Protein AF-A0A7S1G4N4-F1 (afdb_monomer)

Solvent-accessible surface area (backbone atoms only — not comparable to full-atom values): 9920 Å² total; per-residue (Å²): 139,88,83,89,83,82,62,89,82,65,79,77,78,79,82,78,77,82,77,85,80,86,69,98,63,81,67,36,46,36,71,76,68,79,38,73,68,66,35,67,72,44,98,60,66,52,41,52,64,62,42,41,72,44,36,56,54,31,53,72,43,90,61,94,78,88,87,90,70,66,90,90,60,51,64,66,58,47,55,46,38,37,51,52,37,48,41,70,78,36,73,85,49,75,46,82,46,76,25,95,41,70,69,57,27,51,53,48,47,57,53,43,35,69,49,35,10,58,67,93,62,102,68,78,86,74,39,72,57,37,44,58,38,68,61,82,68,47,67,77,60,34,54,56,44,57,73,68,27,30,35,37,31,26,33,80,88,58,108

Organism: NCBI:txid1486930

Nearest PDB structures (foldseek):
  8alz-assembly1_B  TM=9.545E-01  e=1.420E-12  Homo sapiens
  7b9v-assembly1_B  TM=9.273E-01  e=3.398E-10  Saccharomyces cerevisiae
  3jcm-assembly1_N  TM=9.482E-01  e=8.376E-10  Saccharomyces cerevisiae S288C
  5m52-assembly1_A  TM=9.077E-01  e=7.853E-10  Saccharomyces cerevisiae
  5m52-assembly2_B  TM=9.131E-01  e=5.790E-09  Saccharomyces cerevisiae

Foldseek 3Di:
DDDDDDCPPPDDDDDDDDDDDQDPDDFAFLCVLVDPLSSVLDPDGTQDSLCVVLLCVQQVDPDDDDRDDDPPNPVVVSVVSNVSNCCVVPVQAAAEAADADVVVLVVCQVSCCVRADQDPDDDDGRHVNFAEEEADLDVVVNVVSRVRGRYYGYYPNSD

Secondary structure (DSSP, 8-state):
-------TT-PPPPPPPPPPP---PPPPBGGGGS-HHHHTT-SSSB--HHHHHHHHHHHS----------TTS-HHHHHHHHHHHHHHH-TT--EEEE-SSHHHHHHHHHHHHHHHS---SSS-S-S----EEE--S-HHHHHHHHHH-SEEEE-TTT-

Mean predicted aligned error: 5.2 Å

Structure (mmCIF, N/CA/C/O backbone):
data_AF-A0A7S1G4N4-F1
#
_entry.id   AF-A0A7S1G4N4-F1
#
loop_
_atom_site.group_PDB
_atom_site.id
_atom_site.type_symbol
_atom_site.label_atom_id
_atom_site.label_alt_id
_atom_site.label_comp_id
_atom_site.label_asym_id
_atom_site.label_entity_id
_atom_site.label_seq_id
_atom_site.pdbx_PDB_ins_code
_atom_site.Cartn_x
_atom_site.Cartn_y
_atom_site.Cartn_z
_atom_site.occupancy
_atom_site.B_iso_or_equiv
_atom_site.auth_seq_id
_atom_site.auth_comp_id
_atom_site.auth_asym_id
_atom_site.auth_atom_id
_atom_site.pdbx_PDB_model_num
ATOM 1 N N . THR A 1 1 ? 49.969 10.175 -11.238 1.00 75.06 1 THR A N 1
ATOM 2 C CA . THR A 1 1 ? 50.192 8.818 -10.692 1.00 75.06 1 THR A CA 1
ATOM 3 C C . THR A 1 1 ? 49.084 7.916 -11.199 1.00 75.06 1 THR A C 1
ATOM 5 O O . THR A 1 1 ? 47.949 8.366 -11.260 1.00 75.06 1 THR A O 1
ATOM 8 N N . VAL A 1 2 ? 49.400 6.695 -11.638 1.00 87.75 2 VAL A N 1
ATOM 9 C CA . VAL A 1 2 ? 48.411 5.731 -12.159 1.00 87.75 2 VAL A CA 1
ATOM 10 C C . VAL A 1 2 ? 48.277 4.597 -11.147 1.00 87.75 2 VAL A C 1
ATOM 12 O O . VAL A 1 2 ? 49.290 4.020 -10.758 1.00 87.75 2 VAL A O 1
ATOM 15 N N . LEU A 1 3 ? 47.050 4.300 -10.707 1.00 91.38 3 LEU A N 1
ATOM 16 C CA . LEU A 1 3 ? 46.747 3.206 -9.781 1.00 91.38 3 LEU A CA 1
ATOM 17 C C . LEU A 1 3 ? 45.994 2.096 -10.535 1.00 91.38 3 LEU A C 1
ATOM 19 O O . LEU A 1 3 ? 44.878 2.344 -10.995 1.00 91.38 3 LEU A O 1
ATOM 23 N N . PRO A 1 4 ? 46.559 0.885 -10.676 1.00 91.00 4 PRO A N 1
ATOM 24 C CA . PRO A 1 4 ? 45.848 -0.224 -11.300 1.00 91.00 4 PRO A CA 1
ATOM 25 C C . PRO A 1 4 ? 44.750 -0.764 -10.371 1.00 91.00 4 PRO A C 1
ATOM 27 O O . PRO A 1 4 ? 45.014 -1.106 -9.218 1.00 91.00 4 PRO A O 1
ATOM 30 N N . VAL A 1 5 ? 43.525 -0.892 -10.889 1.00 93.69 5 VAL A N 1
ATOM 31 C CA . VAL A 1 5 ? 42.399 -1.539 -10.195 1.00 93.69 5 VAL A CA 1
ATOM 32 C C . VAL A 1 5 ? 42.245 -2.961 -10.737 1.00 93.69 5 VAL A C 1
ATOM 34 O O . VAL A 1 5 ? 41.887 -3.158 -11.895 1.00 93.69 5 VAL A O 1
ATOM 37 N N . SER A 1 6 ? 42.556 -3.962 -9.910 1.00 94.19 6 SER A N 1
ATOM 38 C CA . SER A 1 6 ? 42.468 -5.379 -10.285 1.00 94.19 6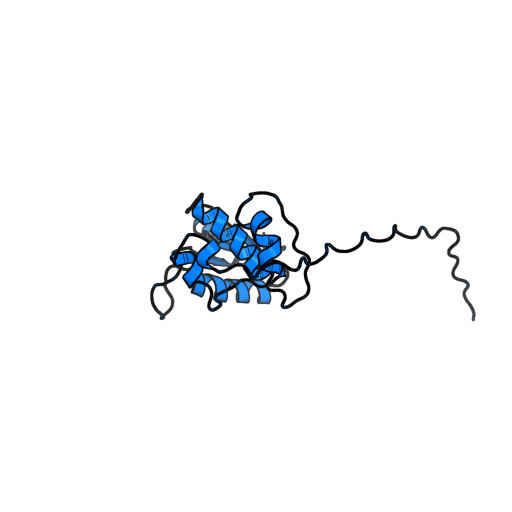 SER A CA 1
ATOM 39 C C . SER A 1 6 ? 41.065 -5.933 -10.048 1.00 94.19 6 SER A C 1
ATOM 41 O O . SER A 1 6 ? 40.537 -5.847 -8.943 1.00 94.19 6 SER A O 1
ATOM 43 N N . PHE A 1 7 ? 40.497 -6.587 -11.061 1.00 95.44 7 PHE A N 1
ATOM 44 C CA . PHE A 1 7 ? 39.234 -7.329 -10.960 1.00 95.44 7 PHE A CA 1
ATOM 45 C C . PHE A 1 7 ? 39.429 -8.845 -10.841 1.00 95.44 7 PHE A C 1
ATOM 47 O O . PHE A 1 7 ? 38.476 -9.602 -10.984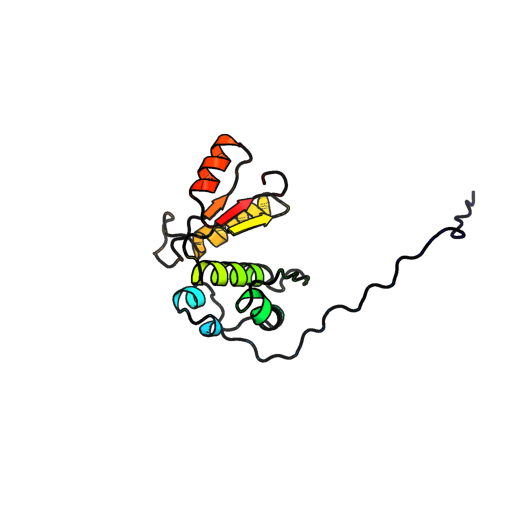 1.00 95.44 7 PHE A O 1
ATOM 54 N N . ARG A 1 8 ? 40.649 -9.318 -10.544 1.00 94.81 8 ARG A N 1
ATOM 55 C CA . ARG A 1 8 ? 40.976 -10.757 -10.495 1.00 94.81 8 ARG A CA 1
ATOM 56 C C . ARG A 1 8 ? 40.093 -11.566 -9.535 1.00 94.81 8 ARG A C 1
ATOM 58 O O . ARG A 1 8 ? 39.867 -12.747 -9.774 1.00 94.81 8 ARG A O 1
ATOM 65 N N . HIS A 1 9 ? 39.609 -10.933 -8.468 1.00 95.06 9 HIS A N 1
ATOM 66 C CA . HIS A 1 9 ? 38.732 -11.544 -7.463 1.00 95.06 9 HIS A CA 1
ATOM 67 C C . HIS A 1 9 ? 37.320 -10.939 -7.460 1.00 95.06 9 HIS A C 1
ATOM 69 O O . HIS A 1 9 ? 36.546 -11.196 -6.541 1.00 95.06 9 HIS A O 1
ATOM 75 N N . LEU A 1 10 ? 36.980 -10.124 -8.467 1.00 96.12 10 LEU A N 1
ATOM 76 C CA . LEU A 1 10 ? 35.648 -9.549 -8.588 1.00 96.12 10 LEU A CA 1
ATOM 77 C C . LEU A 1 10 ? 34.690 -10.617 -9.116 1.00 96.12 10 LEU A C 1
ATOM 79 O O . LEU A 1 10 ? 34.760 -11.015 -10.279 1.00 96.12 10 LEU A O 1
ATOM 83 N N . LEU A 1 11 ? 33.774 -11.054 -8.260 1.00 95.25 11 LEU A N 1
ATOM 84 C CA . LEU A 1 11 ? 32.644 -11.872 -8.674 1.00 95.25 11 LEU A CA 1
ATOM 85 C C . LEU A 1 11 ? 31.533 -10.944 -9.158 1.00 95.25 11 LEU A C 1
ATOM 87 O O . LEU A 1 11 ? 31.019 -10.125 -8.395 1.00 95.25 11 LEU A O 1
ATOM 91 N N . LEU A 1 12 ? 31.176 -11.060 -10.435 1.00 95.56 12 LEU A N 1
ATOM 92 C CA . LEU A 1 12 ? 30.026 -10.344 -10.969 1.00 95.56 12 LEU A CA 1
ATOM 93 C C . LEU A 1 12 ? 28.738 -10.960 -10.408 1.00 95.56 12 LEU A C 1
ATOM 95 O O . LEU A 1 12 ? 28.638 -12.188 -10.333 1.00 95.56 12 LEU A O 1
ATOM 99 N N . PRO A 1 13 ? 27.741 -10.138 -10.042 1.00 96.44 13 PRO A N 1
ATOM 100 C CA . PRO A 1 13 ? 26.430 -10.658 -9.698 1.00 96.44 13 PRO A CA 1
ATOM 101 C C . PRO A 1 13 ? 25.823 -11.386 -10.902 1.00 96.44 13 PRO A C 1
ATOM 103 O O . PRO A 1 13 ? 26.143 -11.101 -12.062 1.00 96.44 13 PRO A O 1
ATOM 106 N N . ALA A 1 14 ? 24.910 -12.316 -10.624 1.00 94.75 14 ALA A N 1
ATOM 107 C CA . ALA A 1 14 ? 24.094 -12.910 -11.670 1.00 94.75 14 ALA A CA 1
ATOM 108 C C . ALA A 1 14 ? 23.314 -11.815 -12.416 1.00 94.75 14 ALA A C 1
ATOM 110 O O . ALA A 1 14 ? 22.951 -10.784 -11.844 1.00 94.75 14 ALA A O 1
ATOM 111 N N . LYS A 1 15 ? 23.040 -12.042 -13.704 1.00 94.62 15 LYS A N 1
ATOM 112 C CA . LYS A 1 15 ? 22.151 -11.154 -14.456 1.00 94.62 15 LYS A CA 1
ATOM 113 C C . LYS A 1 15 ? 20.764 -11.190 -13.818 1.00 94.62 15 LYS A C 1
ATOM 115 O O . LYS A 1 15 ? 20.247 -12.270 -13.535 1.00 94.62 15 LYS A O 1
ATOM 120 N N . ASN A 1 16 ? 20.169 -10.016 -13.628 1.00 93.44 16 ASN A N 1
ATOM 121 C CA . ASN A 1 16 ? 18.796 -9.926 -13.150 1.00 93.44 16 ASN A CA 1
ATOM 122 C C . ASN A 1 16 ? 17.854 -10.628 -14.142 1.00 93.44 16 ASN A C 1
ATOM 124 O O . ASN A 1 16 ? 18.060 -10.499 -15.356 1.00 93.44 16 ASN A O 1
ATOM 128 N N . PRO A 1 17 ? 16.831 -11.351 -13.655 1.00 94.81 17 PRO A N 1
ATOM 129 C CA . PRO A 1 17 ? 15.797 -11.883 -14.527 1.00 94.81 17 PRO A CA 1
ATOM 130 C C . PRO A 1 17 ? 15.065 -10.733 -15.240 1.00 94.81 17 PRO A C 1
ATOM 132 O O . PRO A 1 17 ? 15.024 -9.612 -14.716 1.00 94.81 17 PRO A O 1
ATOM 135 N N . PRO A 1 18 ? 14.491 -10.982 -16.430 1.00 95.12 18 PRO A N 1
ATOM 136 C CA . PRO A 1 18 ? 13.668 -9.985 -17.096 1.00 95.12 18 PRO A CA 1
ATOM 137 C C . PRO A 1 18 ? 12.460 -9.612 -16.216 1.00 95.12 18 PRO A C 1
ATOM 139 O O . PRO A 1 18 ? 11.959 -10.460 -15.471 1.00 95.12 18 PRO A O 1
ATOM 142 N N . PRO A 1 19 ? 11.988 -8.354 -16.275 1.00 95.12 19 PRO A N 1
ATOM 143 C CA . PRO A 1 19 ? 10.786 -7.947 -15.558 1.00 95.12 19 PRO A CA 1
ATOM 144 C C . PRO A 1 19 ? 9.553 -8.672 -16.108 1.00 95.12 19 PRO A C 1
ATOM 146 O O . PRO A 1 19 ? 9.513 -9.045 -17.280 1.00 95.12 19 PRO A O 1
ATOM 149 N N . THR A 1 20 ? 8.527 -8.828 -15.271 1.00 96.31 20 THR A N 1
ATOM 150 C CA . THR A 1 20 ? 7.232 -9.370 -15.696 1.00 96.31 20 THR A CA 1
ATOM 151 C C . THR A 1 20 ? 6.625 -8.496 -16.790 1.00 96.31 20 THR A C 1
ATOM 153 O O . THR A 1 20 ? 6.479 -7.285 -16.608 1.00 96.31 20 THR A O 1
ATOM 156 N N . GLU A 1 21 ? 6.256 -9.109 -17.912 1.00 96.56 21 GLU A N 1
ATOM 157 C CA . GLU A 1 21 ? 5.623 -8.403 -19.024 1.00 96.56 21 GLU A CA 1
ATOM 158 C C . GLU A 1 21 ? 4.237 -7.881 -18.635 1.00 96.56 21 GLU A C 1
ATOM 160 O O . GLU A 1 21 ? 3.463 -8.544 -17.933 1.00 96.56 21 GLU A O 1
ATOM 165 N N . LEU A 1 22 ? 3.929 -6.671 -19.103 1.00 96.19 22 LEU A N 1
ATOM 166 C CA . LEU A 1 22 ? 2.600 -6.092 -18.987 1.00 96.19 22 LEU A CA 1
ATOM 167 C C . LEU A 1 22 ? 1.743 -6.635 -20.132 1.00 96.19 22 LEU A C 1
ATOM 169 O O . LEU A 1 22 ? 1.997 -6.337 -21.297 1.00 96.19 22 LEU A O 1
ATOM 173 N N . LEU A 1 23 ? 0.752 -7.448 -19.790 1.00 96.12 23 LEU A N 1
ATOM 174 C CA . LEU A 1 23 ? -0.133 -8.091 -20.750 1.00 96.12 23 LEU A CA 1
ATOM 175 C C . LEU A 1 23 ? -1.134 -7.074 -21.312 1.00 96.12 23 LEU A C 1
ATOM 177 O O . LEU A 1 23 ? -1.662 -6.238 -20.573 1.00 96.12 23 LEU A O 1
ATOM 181 N N . ASP A 1 24 ? -1.443 -7.178 -22.606 1.00 95.25 24 ASP A N 1
ATOM 182 C CA . ASP A 1 24 ? -2.495 -6.379 -23.246 1.00 95.25 24 ASP A CA 1
ATOM 183 C C . ASP A 1 24 ? -3.882 -6.913 -22.854 1.00 95.25 24 ASP A C 1
ATOM 185 O O . ASP A 1 24 ? -4.534 -7.683 -23.563 1.00 95.25 24 ASP A O 1
ATOM 189 N N . MET A 1 25 ? -4.287 -6.579 -21.631 1.00 95.75 25 MET A N 1
ATOM 190 C CA . MET A 1 25 ? -5.554 -6.991 -21.044 1.00 95.75 25 MET A CA 1
ATOM 191 C C . MET A 1 25 ? -6.622 -5.929 -21.273 1.00 95.75 25 MET A C 1
ATOM 193 O O . MET A 1 25 ? -6.378 -4.723 -21.202 1.00 95.75 25 MET A O 1
ATOM 197 N N . ARG A 1 26 ? -7.869 -6.377 -21.426 1.00 96.06 26 ARG A N 1
ATOM 198 C CA . ARG A 1 26 ? -9.013 -5.468 -21.393 1.00 96.06 26 ARG A CA 1
ATOM 199 C C . ARG A 1 26 ? -9.076 -4.776 -20.029 1.00 96.06 26 ARG A C 1
ATOM 201 O O . ARG A 1 26 ? -9.149 -5.452 -19.006 1.00 96.06 26 ARG A O 1
ATOM 208 N N . ALA A 1 27 ? -9.114 -3.444 -20.035 1.00 96.06 27 ALA A N 1
ATOM 209 C CA . ALA A 1 27 ? -9.204 -2.646 -18.816 1.00 96.06 27 ALA A CA 1
ATOM 210 C C . ALA A 1 27 ? -10.377 -3.101 -17.931 1.00 96.06 27 ALA A C 1
ATOM 212 O O . ALA A 1 27 ? -11.525 -3.189 -18.385 1.00 96.06 27 ALA A O 1
ATOM 213 N N . LEU A 1 28 ? -10.078 -3.387 -16.664 1.00 97.50 28 LEU A N 1
ATOM 214 C CA . LEU A 1 28 ? -11.052 -3.920 -15.722 1.00 97.50 28 LEU A CA 1
ATOM 215 C C . LEU A 1 28 ? -11.944 -2.790 -15.178 1.00 97.50 28 LEU A C 1
ATOM 217 O O . LEU A 1 28 ? -11.417 -1.794 -14.679 1.00 97.50 28 LEU A O 1
ATOM 221 N N . PRO A 1 29 ? -13.283 -2.891 -15.244 1.00 97.69 29 PRO A N 1
ATOM 222 C CA . PRO A 1 29 ? -14.162 -1.866 -14.690 1.00 97.69 29 PRO A CA 1
ATOM 223 C C . PRO A 1 29 ? -14.175 -1.905 -13.157 1.00 97.69 29 PRO A C 1
ATOM 225 O O . PRO A 1 29 ? -14.049 -2.968 -12.555 1.00 97.69 29 PRO A O 1
ATOM 228 N N . THR A 1 30 ? -14.431 -0.769 -12.504 1.00 96.88 30 THR A N 1
ATOM 229 C CA . THR A 1 30 ? -14.566 -0.712 -11.032 1.00 96.88 30 THR A CA 1
ATOM 230 C C . THR A 1 30 ? -15.740 -1.540 -10.505 1.00 96.88 30 THR A C 1
ATOM 232 O O . THR A 1 30 ? -15.749 -1.938 -9.343 1.00 96.88 30 THR A O 1
ATOM 235 N N . THR A 1 31 ? -16.704 -1.889 -11.362 1.00 96.06 31 THR A N 1
ATOM 236 C CA . THR A 1 31 ? -17.781 -2.837 -11.040 1.00 96.06 31 THR A CA 1
ATOM 237 C C . THR A 1 31 ? -17.276 -4.255 -10.757 1.00 96.06 31 THR A C 1
ATOM 239 O O . THR A 1 31 ? -17.994 -5.020 -10.114 1.00 96.06 31 THR A O 1
ATOM 242 N N . ALA A 1 32 ? -16.045 -4.599 -11.159 1.00 96.69 32 ALA A N 1
ATOM 243 C CA . ALA A 1 32 ? -15.400 -5.867 -10.818 1.00 96.69 32 ALA A CA 1
ATOM 244 C C . ALA A 1 32 ? -15.189 -6.050 -9.304 1.00 96.69 32 ALA A C 1
ATOM 246 O O . ALA A 1 32 ? -15.074 -7.181 -8.844 1.00 96.69 32 ALA A O 1
ATOM 247 N N . LEU A 1 33 ? -15.225 -4.963 -8.519 1.00 96.12 33 LEU A N 1
ATOM 248 C CA . LEU A 1 33 ? -15.188 -5.009 -7.053 1.00 96.12 33 LEU A CA 1
ATOM 249 C C . LEU A 1 33 ? -16.447 -5.638 -6.432 1.00 96.12 33 LEU A C 1
ATOM 251 O O . LEU A 1 33 ? -16.460 -5.905 -5.239 1.00 96.12 33 LEU A O 1
ATOM 255 N N . LYS A 1 34 ? -17.532 -5.834 -7.197 1.00 94.25 34 LYS A N 1
ATOM 256 C CA . LYS A 1 34 ? -18.806 -6.446 -6.753 1.00 94.25 34 LYS A CA 1
ATOM 257 C C . LYS A 1 34 ? -19.515 -5.752 -5.570 1.00 94.25 34 LYS A C 1
ATOM 259 O O . LYS A 1 34 ? -20.620 -6.151 -5.219 1.00 94.25 34 LYS A O 1
ATOM 264 N N . ASP A 1 35 ? -18.968 -4.660 -5.034 1.00 92.81 35 ASP A N 1
ATOM 265 C CA . ASP A 1 35 ? -19.595 -3.788 -4.037 1.00 92.81 35 ASP A CA 1
ATOM 266 C C . ASP A 1 35 ? -19.678 -2.344 -4.563 1.00 92.81 35 ASP A C 1
ATOM 268 O O . ASP A 1 35 ? -18.676 -1.700 -4.892 1.00 92.81 35 ASP A O 1
ATOM 272 N N . LYS A 1 36 ? -20.902 -1.803 -4.619 1.00 91.62 36 LYS A N 1
ATOM 273 C CA . LYS A 1 36 ? -21.160 -0.430 -5.083 1.00 91.62 36 LYS A CA 1
ATOM 274 C C . LYS A 1 36 ? -20.513 0.625 -4.184 1.00 91.62 36 LYS A C 1
ATOM 276 O O . LYS A 1 36 ? -20.195 1.703 -4.677 1.00 91.62 36 LYS A O 1
ATOM 281 N N . ARG A 1 37 ? -20.337 0.345 -2.890 1.00 91.25 37 ARG A N 1
ATOM 282 C CA . ARG A 1 37 ? -19.661 1.238 -1.940 1.00 91.25 37 ARG A CA 1
ATOM 283 C C . ARG A 1 37 ? -18.189 1.362 -2.301 1.00 91.25 37 ARG A C 1
ATOM 285 O O . ARG A 1 37 ? -17.695 2.475 -2.365 1.00 91.25 37 ARG A O 1
ATOM 292 N N . TYR A 1 38 ? -17.531 0.250 -2.633 1.00 94.19 38 TYR A N 1
ATOM 293 C CA . TYR A 1 38 ? -16.125 0.246 -3.044 1.00 94.19 38 TYR A CA 1
ATOM 294 C C . TYR A 1 38 ? -15.919 0.914 -4.399 1.00 94.19 38 TYR A C 1
ATOM 296 O O . TYR A 1 38 ? -15.034 1.751 -4.544 1.00 94.19 38 TYR A O 1
ATOM 304 N N . ALA A 1 39 ? -16.785 0.625 -5.373 1.00 93.06 39 ALA A N 1
ATOM 305 C CA . ALA A 1 39 ? -16.704 1.256 -6.688 1.00 93.06 39 ALA A CA 1
ATOM 306 C C . ALA A 1 39 ? -16.845 2.792 -6.628 1.00 93.06 39 ALA A C 1
ATOM 308 O O . ALA A 1 39 ? -16.237 3.488 -7.435 1.00 93.06 39 ALA A O 1
ATOM 309 N N . ARG A 1 40 ? -17.608 3.329 -5.662 1.00 91.88 40 ARG A N 1
ATOM 310 C CA . ARG A 1 40 ? -17.797 4.780 -5.459 1.00 91.88 40 ARG A CA 1
ATOM 311 C C . ARG A 1 40 ? -16.580 5.499 -4.868 1.00 91.88 40 ARG A C 1
ATOM 313 O O . ARG A 1 40 ? -16.534 6.721 -4.942 1.00 91.88 40 ARG A O 1
ATOM 320 N N . LEU A 1 41 ? -15.606 4.773 -4.315 1.00 91.25 41 LEU A N 1
ATOM 321 C CA . LEU A 1 41 ? -14.382 5.354 -3.736 1.00 91.25 41 LEU A CA 1
ATOM 322 C C . LEU A 1 41 ? -13.405 5.865 -4.798 1.00 91.25 41 LEU A C 1
ATOM 324 O O . LEU A 1 41 ? -12.423 6.531 -4.462 1.00 91.25 41 LEU A O 1
ATOM 328 N N . TYR A 1 42 ? -13.646 5.511 -6.061 1.00 92.12 42 TYR A N 1
ATOM 329 C CA . TYR A 1 42 ? -12.760 5.783 -7.177 1.00 92.12 42 TYR A CA 1
ATOM 330 C C . TYR A 1 42 ? -13.438 6.722 -8.182 1.00 92.12 42 TYR A C 1
ATOM 332 O O . TYR A 1 42 ? -14.537 6.422 -8.651 1.00 92.12 42 TYR A O 1
ATOM 340 N N . PRO A 1 43 ? -12.794 7.842 -8.563 1.00 91.50 43 PRO A N 1
ATOM 341 C CA . PRO A 1 43 ? -13.352 8.773 -9.546 1.00 91.50 43 PRO A CA 1
ATOM 342 C C . PRO A 1 43 ? -13.281 8.232 -10.985 1.00 91.50 43 PRO A C 1
ATOM 344 O O . PRO A 1 43 ? -13.925 8.761 -11.889 1.00 91.50 43 PRO A O 1
ATOM 347 N N . PHE A 1 44 ? -12.489 7.183 -11.215 1.00 94.69 44 PHE A N 1
ATOM 348 C CA . PHE A 1 44 ? -12.332 6.526 -12.507 1.00 94.69 44 PHE A CA 1
ATOM 349 C C . PHE A 1 44 ? -13.285 5.333 -12.660 1.00 94.69 44 PHE A C 1
ATOM 351 O O . PHE A 1 44 ? -13.731 4.728 -11.688 1.00 94.69 44 PHE A O 1
ATOM 358 N N . ARG A 1 45 ? -13.586 4.967 -13.911 1.00 95.56 45 ARG A N 1
ATOM 359 C CA . ARG A 1 45 ? -14.497 3.851 -14.240 1.00 95.56 45 ARG A CA 1
ATOM 360 C C . ARG A 1 45 ? -13.783 2.522 -14.467 1.00 95.56 45 ARG A C 1
ATOM 362 O O . ARG A 1 45 ? -14.412 1.474 -14.351 1.00 95.56 45 ARG A O 1
ATOM 369 N N . THR A 1 46 ? -12.498 2.565 -14.802 1.00 97.81 46 THR A N 1
ATOM 370 C CA . THR A 1 46 ? -11.678 1.395 -15.126 1.00 97.81 46 THR A CA 1
ATOM 371 C C . THR A 1 46 ? -10.306 1.512 -14.481 1.00 97.81 46 THR A C 1
ATOM 373 O O . THR A 1 46 ? -9.736 2.602 -14.435 1.00 97.81 46 THR A O 1
ATOM 376 N N . PHE A 1 47 ? -9.776 0.388 -14.020 1.00 97.88 47 PHE A N 1
ATOM 377 C CA . PHE A 1 47 ? -8.404 0.258 -13.551 1.00 97.88 47 PHE A CA 1
ATOM 378 C C . PHE A 1 47 ? -7.419 0.367 -14.721 1.00 97.88 47 PHE A C 1
ATOM 380 O O . PHE A 1 47 ? -7.743 0.024 -15.860 1.00 97.88 47 PHE A O 1
ATOM 387 N N . ASN A 1 48 ? -6.204 0.846 -14.446 1.00 97.19 48 ASN A N 1
ATOM 388 C CA . ASN A 1 48 ? -5.135 0.870 -15.445 1.00 97.19 48 ASN A CA 1
ATOM 389 C C . ASN A 1 48 ? -4.591 -0.551 -15.715 1.00 97.19 48 ASN A C 1
ATOM 391 O O . ASN A 1 48 ? -4.992 -1.513 -15.058 1.00 97.19 48 ASN A O 1
ATOM 395 N N . ALA A 1 49 ? -3.675 -0.694 -16.677 1.00 97.31 49 ALA A N 1
ATOM 396 C CA . ALA A 1 49 ? -3.137 -2.000 -17.069 1.00 97.31 49 ALA A CA 1
ATOM 397 C C . ALA A 1 49 ? -2.436 -2.741 -15.911 1.00 97.31 49 ALA A C 1
ATOM 399 O O . ALA A 1 49 ? -2.698 -3.921 -15.695 1.00 97.31 49 ALA A O 1
ATOM 400 N N . VAL A 1 50 ? -1.619 -2.044 -15.110 1.00 97.38 50 VAL A N 1
ATOM 401 C CA . VAL A 1 50 ? -0.914 -2.639 -13.957 1.00 97.38 50 VAL A CA 1
ATOM 402 C C . VAL A 1 50 ? -1.908 -3.124 -12.904 1.00 97.38 50 VAL A C 1
ATOM 404 O O . VAL A 1 50 ? -1.839 -4.260 -12.453 1.00 97.38 50 VAL A O 1
ATOM 407 N N . GLN A 1 51 ? -2.870 -2.281 -12.536 1.00 97.88 51 GLN A N 1
ATOM 408 C CA . GLN A 1 51 ? -3.919 -2.613 -11.572 1.00 97.88 51 GLN A CA 1
ATOM 409 C C . GLN A 1 51 ? -4.797 -3.766 -12.069 1.00 97.88 51 GLN A C 1
ATOM 411 O O . GLN A 1 51 ? -5.139 -4.642 -11.285 1.00 97.88 51 GLN A O 1
ATOM 416 N N . THR A 1 52 ? -5.125 -3.786 -13.365 1.00 98.00 52 THR A N 1
ATOM 417 C CA . THR A 1 52 ? -5.894 -4.862 -14.007 1.00 98.00 52 THR A CA 1
ATOM 418 C C . THR A 1 52 ? -5.146 -6.190 -13.924 1.00 98.00 52 THR A C 1
ATOM 420 O O . THR A 1 52 ? -5.718 -7.180 -13.476 1.00 98.00 52 THR A O 1
ATOM 423 N N . GLN A 1 53 ? -3.859 -6.211 -14.281 1.00 97.88 53 GLN A N 1
ATOM 424 C CA . GLN A 1 53 ? -3.040 -7.423 -14.224 1.00 97.88 53 GLN A CA 1
ATOM 425 C C . GLN A 1 53 ? -2.795 -7.900 -12.784 1.00 97.88 53 GLN A C 1
ATOM 427 O O . GLN A 1 53 ? -2.760 -9.102 -12.532 1.00 97.88 53 GLN A O 1
ATOM 432 N N . CYS A 1 54 ? -2.669 -6.983 -11.820 1.00 97.56 54 CYS A N 1
ATOM 433 C CA . CYS A 1 54 ? -2.492 -7.330 -10.408 1.00 97.56 54 CYS A CA 1
ATOM 434 C C . CYS A 1 54 ? -3.805 -7.659 -9.671 1.00 97.56 54 CYS A C 1
ATOM 436 O O . CYS A 1 54 ? -3.747 -8.139 -8.540 1.00 97.56 54 CYS A O 1
ATOM 438 N N . PHE A 1 55 ? -4.976 -7.410 -10.269 1.00 98.00 55 PHE A N 1
ATOM 439 C CA . PHE A 1 55 ? -6.268 -7.509 -9.582 1.00 98.00 55 PHE A CA 1
ATOM 440 C C . PHE A 1 55 ? -6.530 -8.901 -9.003 1.00 98.00 55 PHE A C 1
ATOM 442 O O . PHE A 1 55 ? -6.891 -9.007 -7.836 1.00 98.00 55 PHE A O 1
ATOM 449 N N . GLY A 1 56 ? -6.295 -9.962 -9.781 1.00 97.38 56 GLY A N 1
ATOM 450 C CA . GLY A 1 56 ? -6.526 -11.335 -9.318 1.00 97.38 56 GLY A CA 1
ATOM 451 C C . GLY A 1 56 ? -5.672 -11.692 -8.097 1.00 97.38 56 GLY A C 1
ATOM 452 O O . GLY A 1 56 ? -6.175 -12.240 -7.123 1.00 97.38 56 GLY A O 1
ATOM 453 N N . ALA A 1 57 ? -4.396 -11.295 -8.093 1.00 97.38 57 ALA A N 1
ATOM 454 C CA . ALA A 1 57 ? -3.502 -11.554 -6.965 1.00 97.38 57 ALA A CA 1
ATOM 455 C C . ALA A 1 57 ? -3.905 -10.782 -5.694 1.00 97.38 57 ALA A C 1
ATOM 457 O O . ALA A 1 57 ? -3.762 -11.315 -4.598 1.00 97.38 57 ALA A O 1
ATOM 458 N N . LEU A 1 58 ? -4.411 -9.551 -5.845 1.00 98.19 58 LEU A N 1
ATOM 459 C CA . LEU A 1 58 ? -4.666 -8.623 -4.735 1.00 98.19 58 LEU A CA 1
ATOM 460 C C . LEU A 1 58 ? -6.105 -8.640 -4.204 1.00 98.19 58 LEU A C 1
ATOM 462 O O . LEU A 1 58 ? -6.319 -8.305 -3.045 1.00 98.19 58 LEU A O 1
ATOM 466 N N . TYR A 1 59 ? -7.093 -8.943 -5.047 1.00 98.00 59 TYR A N 1
ATOM 467 C CA . TYR A 1 59 ? -8.518 -8.873 -4.698 1.00 98.00 59 TYR A CA 1
ATOM 468 C C . TYR A 1 59 ? -9.210 -10.243 -4.686 1.00 98.00 59 TYR A C 1
ATOM 470 O O . TYR A 1 59 ? -10.260 -10.409 -4.062 1.00 98.00 59 TYR A O 1
ATOM 478 N N . GLU A 1 60 ? -8.633 -11.233 -5.368 1.00 96.50 60 GLU A N 1
ATOM 479 C CA . GLU A 1 60 ? -9.200 -12.582 -5.497 1.00 96.50 60 GLU A CA 1
ATOM 480 C C . GLU A 1 60 ? -8.334 -13.657 -4.817 1.00 96.50 60 GLU A C 1
ATOM 482 O O . GLU A 1 60 ? -8.686 -14.834 -4.851 1.00 96.50 60 GLU A O 1
ATOM 487 N N . SER A 1 61 ? -7.232 -13.264 -4.170 1.00 96.81 61 SER A N 1
ATOM 488 C CA . SER A 1 61 ? -6.333 -14.150 -3.426 1.00 96.81 61 SER A CA 1
ATOM 489 C C . SER A 1 61 ? -5.800 -13.466 -2.165 1.00 96.81 61 SER A C 1
ATOM 491 O O . SER A 1 61 ? -5.756 -12.239 -2.103 1.00 96.81 61 SER A O 1
ATOM 493 N N . ASP A 1 62 ? -5.314 -14.271 -1.218 1.00 96.06 62 ASP A N 1
ATOM 494 C CA . ASP A 1 62 ? -4.658 -13.806 0.015 1.00 96.06 62 ASP A CA 1
ATOM 495 C C . ASP A 1 62 ? -3.131 -14.031 -0.017 1.00 96.06 62 ASP A C 1
ATOM 497 O O . ASP A 1 62 ? -2.456 -14.045 1.014 1.00 96.06 62 ASP A O 1
ATOM 501 N N . ALA A 1 63 ? -2.560 -14.257 -1.206 1.00 96.56 63 ALA A N 1
ATOM 502 C CA . ALA A 1 63 ? -1.133 -14.498 -1.368 1.00 96.56 63 ALA A CA 1
ATOM 503 C C . ALA A 1 63 ? -0.305 -13.214 -1.189 1.00 96.56 63 ALA A C 1
ATOM 505 O O . ALA A 1 63 ? -0.632 -12.142 -1.709 1.00 96.56 63 ALA A O 1
ATOM 506 N N . ASN A 1 64 ? 0.847 -13.348 -0.526 1.00 97.88 64 ASN A N 1
ATOM 507 C CA . ASN A 1 64 ? 1.828 -12.270 -0.430 1.00 97.88 64 ASN A CA 1
ATOM 508 C C . ASN A 1 64 ? 2.271 -11.832 -1.833 1.00 97.88 64 ASN A C 1
ATOM 510 O O . ASN A 1 64 ? 2.801 -12.634 -2.602 1.00 97.88 64 ASN A O 1
ATOM 514 N N . THR A 1 65 ? 2.077 -10.552 -2.151 1.00 97.44 65 THR A N 1
ATOM 515 C CA . THR A 1 65 ? 2.266 -10.020 -3.506 1.00 97.44 65 THR A CA 1
ATOM 516 C C . THR A 1 65 ? 3.227 -8.832 -3.505 1.00 97.44 65 THR A C 1
ATOM 518 O O . THR A 1 65 ? 3.042 -7.871 -2.760 1.00 97.44 65 THR A O 1
ATOM 521 N N . LEU A 1 66 ? 4.236 -8.866 -4.384 1.00 97.50 66 LEU A N 1
ATOM 522 C CA . LEU A 1 66 ? 5.143 -7.744 -4.641 1.00 97.50 66 LEU A CA 1
ATOM 523 C C . LEU A 1 66 ? 4.769 -7.055 -5.958 1.00 97.50 66 LEU A C 1
ATOM 525 O O . LEU A 1 66 ? 4.872 -7.654 -7.025 1.00 97.50 66 LEU A O 1
ATOM 529 N N . VAL A 1 67 ? 4.403 -5.772 -5.893 1.00 97.31 67 VAL A N 1
ATOM 530 C CA . VAL A 1 67 ? 4.138 -4.941 -7.080 1.00 97.31 67 VAL A CA 1
ATOM 531 C C . VAL A 1 67 ? 5.241 -3.896 -7.242 1.00 97.31 67 VAL A C 1
ATOM 533 O O . VAL A 1 67 ? 5.205 -2.820 -6.641 1.00 97.31 67 VAL A O 1
ATOM 536 N N . ALA A 1 68 ? 6.224 -4.203 -8.087 1.00 97.00 68 ALA A N 1
ATOM 537 C CA . ALA A 1 68 ? 7.304 -3.291 -8.450 1.00 97.00 68 ALA A CA 1
ATOM 538 C C . ALA A 1 68 ? 6.997 -2.616 -9.796 1.00 97.00 68 ALA A C 1
ATOM 540 O O . ALA A 1 68 ? 7.226 -3.181 -10.859 1.00 97.00 68 ALA A O 1
ATOM 541 N N . ALA A 1 69 ? 6.466 -1.393 -9.745 1.00 96.19 69 ALA A N 1
ATOM 542 C CA . ALA A 1 69 ? 6.131 -0.598 -10.927 1.00 96.19 69 ALA A CA 1
ATOM 543 C C . ALA A 1 69 ? 6.624 0.855 -10.777 1.00 96.19 69 ALA A C 1
ATOM 545 O O . ALA A 1 69 ? 6.746 1.335 -9.641 1.00 96.19 69 ALA A O 1
ATOM 546 N N . PRO A 1 70 ? 6.858 1.597 -11.877 1.00 96.12 70 PRO A N 1
ATOM 547 C CA . PRO A 1 70 ? 7.274 3.000 -11.830 1.00 96.12 70 PRO A CA 1
ATOM 548 C C . PRO A 1 70 ? 6.333 3.899 -11.011 1.00 96.12 70 PRO A C 1
ATOM 550 O O . PRO A 1 70 ? 5.163 3.567 -10.762 1.00 96.12 70 PRO A O 1
ATOM 553 N N . ALA A 1 71 ? 6.829 5.056 -10.566 1.00 93.25 71 ALA A N 1
ATOM 554 C CA . ALA A 1 71 ? 5.982 6.094 -9.974 1.00 93.25 71 ALA A CA 1
ATOM 555 C C . ALA A 1 71 ? 4.860 6.495 -10.953 1.00 93.25 71 ALA A C 1
ATOM 557 O O . ALA A 1 71 ? 5.043 6.443 -12.163 1.00 93.25 71 ALA A O 1
ATOM 558 N N . GLY A 1 72 ? 3.671 6.815 -10.436 1.00 92.12 72 GLY A N 1
ATOM 559 C CA . GLY A 1 72 ? 2.499 7.115 -11.271 1.00 92.12 72 GLY A CA 1
ATOM 560 C C . GLY A 1 72 ? 1.735 5.896 -11.811 1.00 92.12 72 GLY A C 1
ATOM 561 O O . GLY A 1 72 ? 0.605 6.052 -12.255 1.00 92.12 72 GLY A O 1
ATOM 562 N N . SER A 1 73 ? 2.251 4.666 -11.671 1.00 94.81 73 SER A N 1
ATOM 563 C CA . SER A 1 73 ? 1.553 3.442 -12.134 1.00 94.81 73 SER A CA 1
ATOM 564 C C . SER A 1 73 ? 0.333 3.040 -11.287 1.00 94.81 73 SER A C 1
ATOM 566 O O . SER A 1 73 ? -0.275 2.000 -11.519 1.00 94.81 73 SER A O 1
ATOM 568 N N . GLY A 1 74 ? -0.023 3.830 -10.269 1.00 93.38 74 GLY A N 1
ATOM 569 C CA . GLY A 1 74 ? -1.201 3.580 -9.437 1.00 93.38 74 GLY A CA 1
ATOM 570 C C . GLY A 1 74 ? -1.044 2.462 -8.399 1.00 93.38 74 GLY A C 1
ATOM 571 O O . GLY A 1 74 ? -2.044 1.857 -8.022 1.00 93.38 74 GLY A O 1
ATOM 572 N N . LYS A 1 75 ? 0.182 2.213 -7.908 1.00 96.69 75 LYS A N 1
ATOM 573 C CA . LYS A 1 75 ? 0.483 1.209 -6.863 1.00 96.69 75 LYS A CA 1
ATOM 574 C C . LYS A 1 75 ? -0.317 1.396 -5.569 1.00 96.69 75 LYS A C 1
ATOM 576 O O . LYS A 1 75 ? -0.608 0.415 -4.899 1.00 96.69 75 LYS A O 1
ATOM 581 N N . THR A 1 76 ? -0.696 2.629 -5.225 1.00 96.31 76 THR A N 1
ATOM 582 C CA . THR A 1 76 ? -1.564 2.884 -4.066 1.00 96.31 76 THR A CA 1
ATOM 583 C C . THR A 1 76 ? -2.899 2.162 -4.218 1.00 96.31 76 THR A C 1
ATOM 585 O O . THR A 1 76 ? -3.322 1.483 -3.295 1.00 96.31 76 THR A O 1
ATOM 588 N N . VAL A 1 77 ? -3.515 2.209 -5.404 1.00 97.19 77 VAL A N 1
ATOM 589 C CA . VAL A 1 77 ? -4.762 1.477 -5.669 1.00 97.19 77 VAL A CA 1
ATOM 590 C C . VAL A 1 77 ? -4.538 -0.030 -5.550 1.00 97.19 77 VAL A C 1
ATOM 592 O O . VAL A 1 77 ? -5.405 -0.719 -5.037 1.00 97.19 77 VAL A O 1
ATOM 595 N N . CYS A 1 78 ? -3.369 -0.552 -5.941 1.00 97.94 78 CYS A N 1
ATOM 596 C CA . CYS A 1 78 ? -3.034 -1.961 -5.710 1.00 97.94 78 CYS A CA 1
ATOM 597 C C . CYS A 1 78 ? -3.048 -2.319 -4.211 1.00 97.94 78 CYS A C 1
ATOM 599 O O . CYS A 1 78 ? -3.623 -3.335 -3.834 1.00 97.94 78 CYS A O 1
ATOM 601 N N . ALA A 1 79 ? -2.474 -1.474 -3.347 1.00 97.62 79 ALA A N 1
ATOM 602 C CA . ALA A 1 79 ? -2.554 -1.676 -1.898 1.00 97.62 79 ALA A CA 1
ATOM 603 C C . ALA A 1 79 ? -4.006 -1.595 -1.392 1.00 97.62 79 ALA A C 1
ATOM 605 O O . ALA A 1 79 ? -4.433 -2.416 -0.586 1.00 97.62 79 ALA A O 1
ATOM 606 N N . GLU A 1 80 ? -4.789 -0.651 -1.913 1.00 97.50 80 GLU A N 1
ATOM 607 C CA . GLU A 1 80 ? -6.200 -0.499 -1.554 1.00 97.50 80 GLU A CA 1
ATOM 608 C C . GLU A 1 80 ? -7.047 -1.704 -1.977 1.00 97.50 80 GLU A C 1
ATOM 610 O O . GLU A 1 80 ? -7.927 -2.095 -1.221 1.00 97.50 80 GLU A O 1
ATOM 615 N N . LEU A 1 81 ? -6.773 -2.343 -3.122 1.00 98.06 81 LEU A N 1
ATOM 616 C CA . LEU A 1 81 ? -7.453 -3.583 -3.519 1.00 98.06 81 LEU A CA 1
ATOM 617 C C . LEU A 1 81 ? -7.306 -4.659 -2.433 1.00 98.06 81 LEU A C 1
ATOM 619 O O . LEU A 1 81 ? -8.312 -5.205 -1.985 1.00 98.06 81 LEU A O 1
ATOM 623 N N . ALA A 1 82 ? -6.089 -4.882 -1.932 1.00 98.19 82 ALA A N 1
ATOM 624 C CA . ALA A 1 82 ? -5.854 -5.829 -0.842 1.00 98.19 82 ALA A CA 1
ATOM 625 C C . ALA A 1 82 ? -6.604 -5.436 0.446 1.00 98.19 82 ALA A C 1
ATOM 627 O O . ALA A 1 82 ? -7.202 -6.281 1.111 1.00 98.19 82 ALA A O 1
ATOM 628 N N . MET A 1 83 ? -6.653 -4.140 0.774 1.00 97.31 83 MET A N 1
ATOM 629 C CA . MET A 1 83 ? -7.423 -3.646 1.924 1.00 97.31 83 MET A CA 1
ATOM 630 C C . MET A 1 83 ? -8.929 -3.880 1.766 1.00 97.31 83 MET A C 1
ATOM 632 O O . MET A 1 83 ? -9.602 -4.286 2.711 1.00 97.31 83 MET A O 1
ATOM 636 N N . LEU A 1 84 ? -9.474 -3.616 0.577 1.00 96.88 84 LEU A N 1
ATOM 637 C CA . LEU A 1 84 ? -10.892 -3.804 0.282 1.00 96.88 84 LEU A CA 1
ATOM 638 C C . LEU A 1 84 ? -11.279 -5.283 0.340 1.00 96.88 84 LEU A C 1
ATOM 640 O O . LEU A 1 84 ? -12.348 -5.596 0.857 1.00 96.88 84 LEU A O 1
ATOM 644 N N . ARG A 1 85 ? -10.412 -6.181 -0.145 1.00 96.94 85 ARG A N 1
ATOM 645 C CA . ARG A 1 85 ? -10.578 -7.633 0.000 1.00 96.94 85 ARG A CA 1
ATOM 646 C C . ARG A 1 85 ? -10.649 -8.024 1.474 1.00 96.94 85 ARG A C 1
ATOM 648 O O . ARG A 1 85 ? -11.640 -8.622 1.886 1.00 96.94 85 ARG A O 1
ATOM 655 N N . LEU A 1 86 ? -9.675 -7.589 2.275 1.00 97.50 86 LEU A N 1
ATOM 656 C CA . LEU A 1 86 ? -9.643 -7.867 3.711 1.00 97.50 86 LEU A CA 1
ATOM 657 C C . LEU A 1 86 ? -10.927 -7.401 4.414 1.00 97.50 86 LEU A C 1
ATOM 659 O O . LEU A 1 86 ? -11.519 -8.152 5.183 1.00 97.50 86 LEU A O 1
ATOM 663 N N . PHE A 1 87 ? -11.394 -6.181 4.137 1.00 96.12 87 PHE A N 1
ATOM 664 C CA . PHE A 1 87 ? -12.606 -5.652 4.769 1.00 96.12 87 PHE A CA 1
ATOM 665 C C . PHE A 1 87 ? -13.908 -6.270 4.256 1.00 96.12 87 PHE A C 1
ATOM 667 O O . PHE A 1 87 ? -14.916 -6.181 4.961 1.00 96.12 87 PHE A O 1
ATOM 674 N N . ALA A 1 88 ? -13.910 -6.852 3.055 1.00 94.75 88 ALA A N 1
ATOM 675 C CA . ALA A 1 88 ? -15.053 -7.596 2.540 1.00 94.75 88 ALA A CA 1
ATOM 676 C C . ALA A 1 88 ? -15.244 -8.913 3.304 1.00 94.75 88 ALA A C 1
ATOM 678 O O . ALA A 1 88 ? -16.378 -9.299 3.578 1.00 94.75 88 ALA A O 1
ATOM 679 N N . GLU A 1 89 ? -14.145 -9.574 3.675 1.00 95.25 89 GLU A N 1
ATOM 680 C CA . GLU A 1 89 ? -14.172 -10.839 4.415 1.00 95.25 89 GLU A CA 1
ATOM 681 C C . GLU A 1 89 ? -14.260 -10.642 5.927 1.00 95.25 89 GLU A C 1
ATOM 683 O O . GLU A 1 89 ? -14.986 -11.353 6.616 1.00 95.25 89 GLU A O 1
ATOM 688 N N . SER A 1 90 ? -13.518 -9.669 6.450 1.00 96.25 90 SER A N 1
ATOM 689 C CA . SER A 1 90 ? -13.405 -9.378 7.876 1.00 96.25 90 SER A CA 1
ATOM 690 C C . SER A 1 90 ? -13.517 -7.870 8.111 1.00 96.25 90 SER A C 1
ATOM 692 O O . SER A 1 90 ? -12.508 -7.160 8.135 1.00 96.25 90 SER A O 1
ATOM 694 N N . PRO A 1 91 ? -14.740 -7.343 8.308 1.00 93.31 91 PRO A N 1
ATOM 695 C CA . PRO A 1 91 ? -14.966 -5.910 8.474 1.00 93.31 91 PRO A CA 1
ATOM 696 C C . PRO A 1 91 ? -14.152 -5.275 9.610 1.00 93.31 91 PRO A C 1
ATOM 698 O O . PRO A 1 91 ? -13.719 -4.133 9.467 1.00 93.31 91 PRO A O 1
ATOM 701 N N . ASP A 1 92 ? -13.899 -5.998 10.698 1.00 93.94 92 ASP A N 1
ATOM 702 C CA . ASP A 1 92 ? -13.180 -5.482 11.871 1.00 93.94 92 ASP A CA 1
ATOM 703 C C . ASP A 1 92 ? -11.667 -5.767 11.847 1.00 93.94 92 ASP A C 1
ATOM 705 O O . ASP A 1 92 ? -10.961 -5.475 12.816 1.00 93.94 92 ASP A O 1
ATOM 709 N N . ALA A 1 93 ? -11.148 -6.328 10.747 1.00 96.44 93 ALA A N 1
ATOM 710 C CA . ALA A 1 93 ? -9.721 -6.587 10.586 1.00 96.44 93 ALA A CA 1
ATOM 711 C C . ALA A 1 93 ? -8.886 -5.294 10.616 1.00 96.44 93 ALA A C 1
ATOM 713 O O . ALA A 1 93 ? -9.386 -4.183 10.415 1.00 96.44 93 ALA A O 1
ATOM 714 N N . LYS A 1 94 ? -7.582 -5.452 10.861 1.00 97.06 94 LYS A N 1
ATOM 715 C CA . LYS A 1 94 ? -6.617 -4.351 10.905 1.00 97.06 94 LYS A CA 1
ATOM 716 C C . LYS A 1 94 ? -5.664 -4.418 9.718 1.00 97.06 94 LYS A C 1
ATOM 718 O O . LYS A 1 94 ? -5.136 -5.477 9.400 1.00 97.06 94 LYS A O 1
ATOM 723 N N . VAL A 1 95 ? -5.411 -3.263 9.119 1.00 98.00 95 VAL A N 1
ATOM 724 C CA . VAL A 1 95 ? -4.397 -3.028 8.091 1.00 98.00 95 VAL A CA 1
ATOM 725 C C . VAL A 1 95 ? -3.297 -2.178 8.702 1.00 98.00 95 VAL A C 1
ATOM 727 O O . VAL A 1 95 ? -3.588 -1.168 9.341 1.00 98.00 95 VAL A O 1
ATOM 730 N N . VAL A 1 96 ? -2.046 -2.549 8.453 1.00 98.12 96 VAL A N 1
ATOM 731 C CA . VAL A 1 96 ? -0.877 -1.725 8.769 1.00 98.12 96 VAL A CA 1
ATOM 732 C C . VAL A 1 96 ? -0.228 -1.309 7.457 1.00 98.12 96 VAL A C 1
ATOM 734 O O . VAL A 1 96 ? 0.159 -2.155 6.655 1.00 98.12 96 VAL A O 1
ATOM 737 N N . TYR A 1 97 ? -0.130 -0.005 7.227 1.00 98.31 97 TYR A N 1
ATOM 738 C CA . TYR A 1 97 ? 0.511 0.578 6.060 1.00 98.31 97 TYR A CA 1
ATOM 739 C C . TYR A 1 97 ? 1.775 1.319 6.482 1.00 98.31 97 TYR A C 1
ATOM 741 O O . TYR A 1 97 ? 1.724 2.270 7.263 1.00 98.31 97 TYR A O 1
ATOM 749 N N . ILE A 1 98 ? 2.909 0.886 5.933 1.00 98.12 98 ILE A N 1
ATOM 750 C CA . ILE A 1 98 ? 4.217 1.457 6.239 1.00 98.12 98 ILE A CA 1
ATOM 751 C C . ILE A 1 98 ? 4.672 2.345 5.082 1.00 98.12 98 ILE A C 1
ATOM 753 O O . ILE A 1 98 ? 4.882 1.870 3.965 1.00 98.12 98 ILE A O 1
ATOM 757 N N . ALA A 1 99 ? 4.859 3.635 5.353 1.00 97.00 99 ALA A N 1
ATOM 758 C CA . ALA A 1 99 ? 5.462 4.585 4.424 1.00 97.00 99 ALA A CA 1
ATOM 759 C C . ALA A 1 99 ? 6.891 4.936 4.860 1.00 97.00 99 ALA A C 1
ATOM 761 O O . ALA A 1 99 ? 7.134 5.153 6.043 1.00 97.00 99 ALA A O 1
ATOM 762 N N . PRO A 1 100 ? 7.850 5.072 3.929 1.00 96.31 100 PRO A N 1
ATOM 763 C CA . PRO A 1 100 ? 9.253 5.278 4.290 1.00 96.31 100 PRO A CA 1
ATOM 764 C C . PRO A 1 100 ? 9.528 6.653 4.913 1.00 96.31 100 PRO A C 1
ATOM 766 O O . PRO A 1 100 ? 10.532 6.817 5.598 1.00 96.31 100 PRO A O 1
ATOM 769 N N . LEU A 1 101 ? 8.661 7.641 4.670 1.00 96.62 101 LEU A N 1
ATOM 770 C CA . LEU A 1 101 ? 8.825 9.015 5.138 1.00 96.62 101 LEU A CA 1
ATOM 771 C C . LEU A 1 101 ? 7.551 9.497 5.848 1.00 96.62 101 LEU A C 1
ATOM 773 O O . LEU A 1 101 ? 6.459 9.241 5.330 1.00 96.62 101 LEU A O 1
ATOM 777 N N . PRO A 1 102 ? 7.664 10.277 6.942 1.00 95.62 102 PRO A N 1
ATOM 778 C CA . PRO A 1 102 ? 6.506 10.838 7.643 1.00 95.62 102 PRO A CA 1
ATOM 779 C C . PRO A 1 102 ? 5.575 11.656 6.739 1.00 95.62 102 PRO A C 1
ATOM 781 O O . PRO A 1 102 ? 4.360 11.560 6.851 1.00 95.62 102 PRO A O 1
ATOM 784 N N . ALA A 1 103 ? 6.125 12.414 5.784 1.00 96.00 103 ALA A N 1
ATOM 785 C CA . ALA A 1 103 ? 5.317 13.196 4.845 1.00 96.00 103 ALA A CA 1
ATOM 786 C C . ALA A 1 103 ? 4.414 12.310 3.967 1.00 96.00 103 ALA A C 1
ATOM 788 O O . ALA A 1 103 ? 3.250 12.638 3.754 1.00 96.00 103 ALA A O 1
ATOM 789 N N . LEU A 1 104 ? 4.925 11.158 3.513 1.00 95.94 104 LEU A N 1
ATOM 790 C CA . LEU A 1 104 ? 4.146 10.192 2.736 1.00 95.94 104 LEU A CA 1
ATOM 791 C C . LEU A 1 104 ? 3.110 9.483 3.615 1.00 95.94 104 LEU A C 1
ATOM 793 O O . LEU A 1 104 ? 1.995 9.244 3.163 1.00 95.94 104 LEU A O 1
ATOM 797 N N . ALA A 1 105 ? 3.458 9.176 4.868 1.00 96.94 105 ALA A N 1
ATOM 798 C CA . ALA A 1 105 ? 2.522 8.632 5.850 1.00 96.94 105 ALA A CA 1
ATOM 799 C C . ALA A 1 105 ? 1.342 9.596 6.072 1.00 96.94 105 ALA A C 1
ATOM 801 O O . ALA A 1 105 ? 0.187 9.203 5.920 1.00 96.94 105 ALA A O 1
ATOM 802 N N . ARG A 1 106 ? 1.632 10.880 6.308 1.00 96.31 106 ARG A N 1
ATOM 803 C CA . ARG A 1 106 ? 0.638 11.945 6.491 1.00 96.31 106 ARG A CA 1
ATOM 804 C C . ARG A 1 106 ? -0.246 12.152 5.263 1.00 96.31 106 ARG A C 1
ATOM 806 O O . ARG A 1 106 ? -1.456 12.308 5.390 1.00 96.31 106 ARG A O 1
ATOM 813 N N . GLU A 1 107 ? 0.345 12.151 4.069 1.00 96.12 107 GLU A N 1
ATOM 814 C CA . GLU A 1 107 ? -0.403 12.254 2.814 1.00 96.12 107 GLU A CA 1
ATOM 815 C C . GLU A 1 107 ? -1.396 11.093 2.671 1.00 96.12 107 GLU A C 1
ATOM 817 O O . GLU A 1 107 ? -2.562 11.309 2.340 1.00 96.12 107 GLU A O 1
ATOM 822 N N . ARG A 1 108 ? -0.952 9.864 2.971 1.00 96.31 108 ARG A N 1
ATOM 823 C CA . ARG A 1 108 ? -1.822 8.684 2.949 1.00 96.31 108 ARG A CA 1
ATOM 824 C C . ARG A 1 108 ? -2.886 8.725 4.039 1.00 96.31 108 ARG A C 1
ATOM 826 O O . ARG A 1 108 ? -4.013 8.335 3.761 1.00 96.31 108 ARG A O 1
ATOM 833 N N . PHE A 1 109 ? -2.565 9.227 5.230 1.00 96.12 109 PHE A N 1
ATOM 834 C CA . PHE A 1 109 ? -3.540 9.424 6.302 1.00 96.12 109 PHE A CA 1
ATOM 835 C C . PHE A 1 109 ? -4.661 10.360 5.863 1.00 96.12 109 PHE A C 1
ATOM 837 O O . PHE A 1 109 ? -5.823 9.980 5.946 1.00 96.12 109 PHE A O 1
ATOM 844 N N . ASN A 1 110 ? -4.327 11.526 5.310 1.00 94.94 110 ASN A N 1
ATOM 845 C CA . ASN A 1 110 ? -5.327 12.488 4.854 1.00 94.94 110 ASN A CA 1
ATOM 846 C C . ASN A 1 110 ? -6.213 11.919 3.727 1.00 94.94 110 ASN A C 1
ATOM 848 O O . ASN A 1 110 ? -7.431 12.089 3.760 1.00 94.94 110 ASN A O 1
ATOM 852 N N . ASP A 1 111 ? -5.618 11.230 2.744 1.00 93.75 111 ASP A N 1
ATOM 853 C CA . ASP A 1 111 ? -6.358 10.611 1.633 1.00 93.75 111 ASP A CA 1
ATOM 854 C C . ASP A 1 111 ? -7.298 9.500 2.126 1.00 93.75 111 ASP A C 1
ATOM 856 O O . ASP A 1 111 ? -8.486 9.470 1.797 1.00 93.75 111 ASP A O 1
ATOM 860 N N . TRP A 1 112 ? -6.787 8.584 2.948 1.00 95.19 112 TRP A N 1
ATOM 861 C CA . TRP A 1 112 ? -7.553 7.429 3.404 1.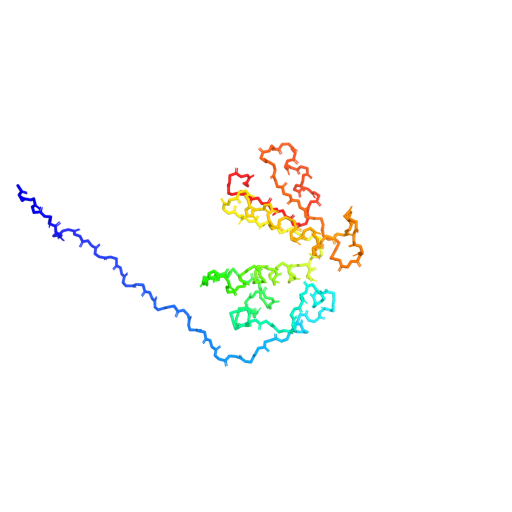00 95.19 112 TRP A CA 1
ATOM 862 C C . TRP A 1 112 ? -8.544 7.755 4.515 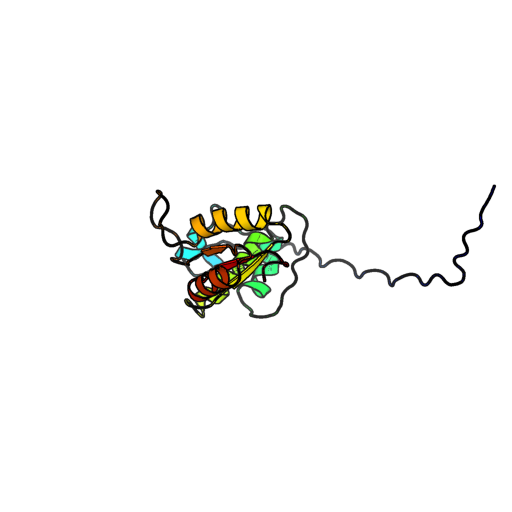1.00 95.19 112 TRP A C 1
ATOM 864 O O . TRP A 1 112 ? -9.599 7.126 4.554 1.00 95.19 112 TRP A O 1
ATOM 874 N N . ASP A 1 113 ? -8.280 8.733 5.380 1.00 93.06 113 ASP A N 1
ATOM 875 C CA . ASP A 1 113 ? -9.277 9.200 6.349 1.00 93.06 113 ASP A CA 1
ATOM 876 C C . ASP A 1 113 ? -10.465 9.853 5.628 1.00 93.06 113 ASP A C 1
ATOM 878 O O . ASP A 1 113 ? -11.618 9.540 5.923 1.00 93.06 113 ASP A O 1
ATOM 882 N N . ALA A 1 114 ? -10.208 10.650 4.586 1.00 90.25 114 ALA A N 1
ATOM 883 C CA . ALA A 1 114 ? -11.272 11.224 3.766 1.00 90.25 114 ALA A CA 1
ATOM 884 C C . ALA A 1 114 ? -12.052 10.160 2.966 1.00 90.25 114 ALA A C 1
ATOM 886 O O . ALA A 1 114 ? -13.278 10.233 2.873 1.00 90.25 114 ALA A O 1
ATOM 887 N N . ARG A 1 115 ? -11.365 9.165 2.383 1.00 90.25 115 ARG A N 1
ATOM 888 C CA . ARG A 1 115 ? -11.984 8.162 1.492 1.00 90.25 115 ARG A CA 1
ATOM 889 C C . ARG A 1 115 ? -12.588 6.967 2.229 1.00 90.25 115 ARG A C 1
ATOM 891 O O . ARG A 1 115 ? -13.690 6.538 1.900 1.00 90.25 115 ARG A O 1
ATOM 898 N N . PHE A 1 116 ? -11.883 6.394 3.201 1.00 92.88 116 PHE A N 1
ATOM 899 C CA . PHE A 1 116 ? -12.307 5.191 3.928 1.00 92.88 116 PHE A CA 1
ATOM 900 C C . PHE A 1 116 ? -12.924 5.494 5.298 1.00 92.88 116 PHE A C 1
ATOM 902 O O . PHE A 1 116 ? -13.608 4.625 5.849 1.00 92.88 116 PHE A O 1
ATOM 909 N N . GLY A 1 117 ? -12.733 6.706 5.824 1.00 86.38 117 GLY A N 1
ATOM 910 C CA . GLY A 1 117 ? -13.264 7.152 7.108 1.00 86.38 117 GLY A CA 1
ATOM 911 C C . GLY A 1 117 ? -14.786 7.156 7.222 1.00 86.38 117 GLY A C 1
ATOM 912 O O . GLY A 1 117 ? -15.533 6.916 6.272 1.00 86.38 117 GLY A O 1
ATOM 913 N N . GLY A 1 118 ? -15.259 7.401 8.445 1.00 68.12 118 GLY A N 1
ATOM 914 C CA . GLY A 1 118 ? -16.687 7.462 8.784 1.00 68.12 118 GLY A CA 1
ATOM 915 C C . GLY A 1 118 ? -17.310 8.860 8.776 1.00 68.12 118 GLY A C 1
ATOM 916 O O . GLY A 1 118 ? -18.523 8.961 8.909 1.00 68.12 118 GLY A O 1
ATOM 917 N N . GLY A 1 119 ? -16.514 9.920 8.601 1.00 53.94 119 GLY A N 1
ATOM 918 C CA . GLY A 1 119 ? -16.977 11.308 8.682 1.00 53.94 119 GLY A CA 1
ATOM 919 C C . GLY A 1 119 ? -16.898 11.890 10.098 1.00 53.94 119 GLY A C 1
ATOM 920 O O . GLY A 1 119 ? -17.827 11.768 10.889 1.00 53.94 119 GLY A O 1
ATOM 921 N N . GLY A 1 120 ? -15.780 12.562 10.389 1.00 41.69 120 GLY A N 1
ATOM 922 C CA . GLY A 1 120 ? -15.660 13.611 11.415 1.00 41.69 120 GLY A CA 1
ATOM 923 C C . GLY A 1 120 ? -15.152 14.948 10.846 1.00 41.69 120 GLY A C 1
ATOM 924 O O . GLY A 1 120 ? -15.144 15.953 11.550 1.00 41.69 120 GLY A O 1
ATOM 925 N N . GLY A 1 121 ? -14.753 14.976 9.568 1.00 39.12 121 GLY A N 1
ATOM 926 C CA . GLY A 1 121 ? -14.436 16.185 8.807 1.00 39.12 121 GLY A CA 1
ATOM 927 C C . GLY A 1 121 ? -15.636 16.656 7.979 1.00 39.12 121 GLY A C 1
ATOM 928 O O . GLY A 1 121 ? -16.455 15.844 7.553 1.00 39.12 121 GLY A O 1
ATOM 929 N N . ALA A 1 122 ? -15.735 17.970 7.773 1.00 34.75 122 ALA A N 1
ATOM 930 C CA . ALA A 1 122 ? -16.898 18.747 7.323 1.00 34.75 122 ALA A CA 1
ATOM 931 C C . ALA A 1 122 ? -17.438 18.490 5.889 1.00 34.75 122 ALA A C 1
ATOM 933 O O . ALA A 1 122 ? -17.862 19.426 5.214 1.00 34.75 122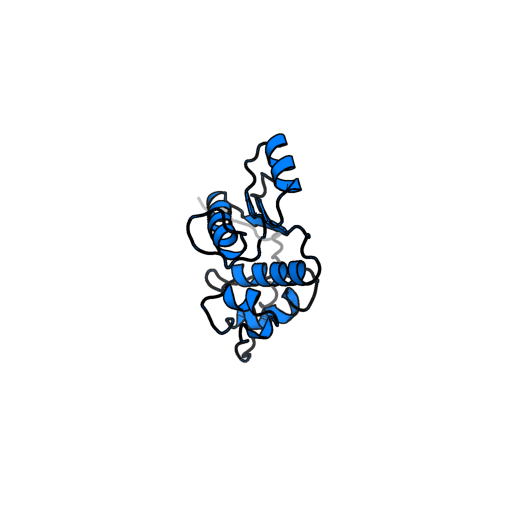 ALA A O 1
ATOM 934 N N . GLY A 1 123 ? -17.476 17.247 5.405 1.00 37.97 123 GLY A N 1
ATOM 935 C CA . GLY A 1 123 ? -17.992 16.926 4.073 1.00 37.97 123 GLY A CA 1
ATOM 936 C C . GLY A 1 123 ? -18.540 15.507 3.946 1.00 37.97 123 GLY A C 1
ATOM 937 O O . GLY A 1 123 ? -17.806 14.611 3.563 1.00 37.97 123 GLY A O 1
ATOM 938 N N . GLY A 1 124 ? -19.840 15.348 4.230 1.00 39.59 124 GLY A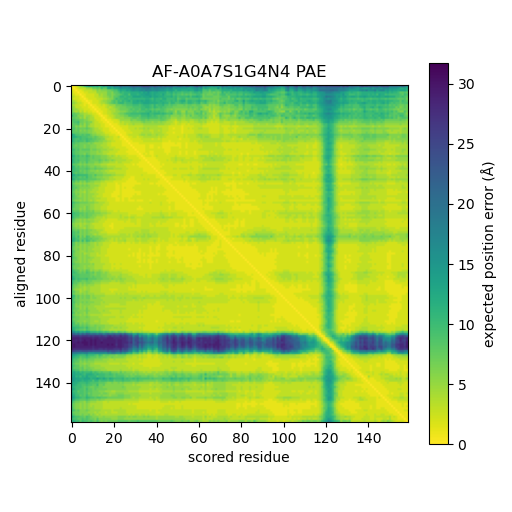 N 1
ATOM 939 C CA . GLY A 1 124 ? -20.766 14.372 3.626 1.00 39.59 124 GLY A CA 1
ATOM 940 C C . GLY A 1 124 ? -20.408 12.877 3.671 1.00 39.59 124 GLY A C 1
ATOM 941 O O . GLY A 1 124 ? -19.540 12.405 2.948 1.00 39.59 124 GLY A O 1
ATOM 942 N N . GLY A 1 125 ? -21.181 12.103 4.441 1.00 50.16 125 GLY A N 1
ATOM 943 C CA . GLY A 1 125 ? -21.065 10.646 4.566 1.00 50.16 125 GLY A CA 1
ATOM 944 C C . GLY A 1 125 ? -21.026 9.888 3.232 1.00 50.16 125 GLY A C 1
ATOM 945 O O . GLY A 1 125 ? -21.985 9.893 2.462 1.00 50.16 125 GLY A O 1
ATOM 946 N N . GLY A 1 126 ? -19.912 9.194 2.995 1.00 60.59 126 GLY A N 1
ATOM 947 C CA . GLY A 1 126 ? -19.716 8.329 1.828 1.00 60.59 126 GLY A CA 1
ATOM 948 C C . GLY A 1 126 ? -18.576 7.310 1.945 1.00 60.59 126 GLY A C 1
ATOM 949 O O . GLY A 1 126 ? -18.463 6.451 1.072 1.00 60.59 126 GLY A O 1
ATOM 950 N N . GLY A 1 127 ? -17.750 7.379 2.995 1.00 77.50 127 GLY A N 1
ATOM 951 C CA . GLY A 1 127 ? -16.650 6.439 3.218 1.00 77.50 127 GLY A CA 1
ATOM 952 C C . GLY A 1 127 ? -17.085 5.092 3.806 1.00 77.50 127 GLY A C 1
ATOM 953 O O . GLY A 1 127 ? -18.271 4.776 3.919 1.00 77.50 127 GLY A O 1
ATOM 954 N N . LEU A 1 128 ? -16.107 4.265 4.179 1.00 88.69 128 LEU A N 1
ATOM 955 C CA . LEU A 1 128 ? -16.319 2.886 4.642 1.00 88.69 128 LEU A CA 1
ATOM 956 C C . LEU A 1 128 ? -16.512 2.755 6.158 1.00 88.69 128 LEU A C 1
ATOM 958 O O . LEU A 1 128 ? -16.594 1.634 6.665 1.00 88.69 128 LEU A O 1
ATOM 962 N N . GLY A 1 129 ? -16.553 3.869 6.895 1.00 90.38 129 GLY A N 1
ATOM 963 C CA . GLY A 1 129 ? -16.660 3.840 8.356 1.00 90.38 129 GLY A CA 1
ATOM 964 C C . GLY A 1 129 ? -15.398 3.324 9.054 1.00 90.38 129 GLY A C 1
ATOM 965 O O . GLY A 1 129 ? -15.441 2.985 10.236 1.00 90.38 129 GLY A O 1
ATOM 966 N N . LYS A 1 130 ? -14.265 3.236 8.346 1.00 93.69 130 LYS A N 1
ATOM 967 C CA . LYS A 1 130 ? -13.012 2.716 8.895 1.00 93.69 130 LYS A CA 1
ATOM 968 C C . LYS A 1 130 ? -12.275 3.816 9.636 1.00 93.69 130 LYS A C 1
ATOM 970 O O . LYS A 1 130 ? -11.886 4.815 9.055 1.00 93.69 130 LYS A O 1
ATOM 975 N N . ARG A 1 131 ? -12.034 3.621 10.931 1.00 94.81 131 ARG A N 1
ATOM 976 C CA . ARG A 1 131 ? -11.082 4.460 11.677 1.00 94.81 131 ARG A CA 1
ATOM 977 C C . ARG A 1 131 ? -9.668 4.321 11.108 1.00 94.81 131 ARG A C 1
ATOM 979 O O . ARG A 1 131 ? -9.061 3.257 11.261 1.00 94.81 131 ARG A O 1
ATOM 986 N N . VAL A 1 132 ? -9.173 5.393 10.501 1.00 95.75 132 VAL A N 1
ATOM 987 C CA . VAL A 1 132 ? -7.783 5.547 10.069 1.00 95.75 132 VAL A CA 1
ATOM 988 C C . VAL A 1 132 ? -7.016 6.248 11.188 1.00 95.75 132 VAL A C 1
ATOM 990 O O . VAL A 1 132 ? -7.524 7.187 11.795 1.00 95.75 132 VAL A O 1
ATOM 993 N N . VAL A 1 133 ? -5.825 5.760 11.517 1.00 96.44 133 VAL A N 1
ATOM 994 C CA . VAL A 1 133 ? -4.945 6.352 12.531 1.00 96.44 133 VAL A CA 1
ATOM 995 C C . VAL A 1 133 ? -3.523 6.429 11.991 1.00 96.44 133 VAL A C 1
ATOM 997 O O . VAL A 1 133 ? -3.096 5.561 11.234 1.00 96.44 133 VAL A O 1
ATOM 1000 N N . GLU A 1 134 ? -2.791 7.458 12.397 1.00 96.50 134 GLU A N 1
ATOM 1001 C CA . GLU A 1 134 ? -1.369 7.641 12.106 1.00 96.50 134 GLU A CA 1
ATOM 1002 C C . GLU A 1 134 ? -0.599 7.572 13.424 1.00 96.50 134 GLU A C 1
ATOM 1004 O O . GLU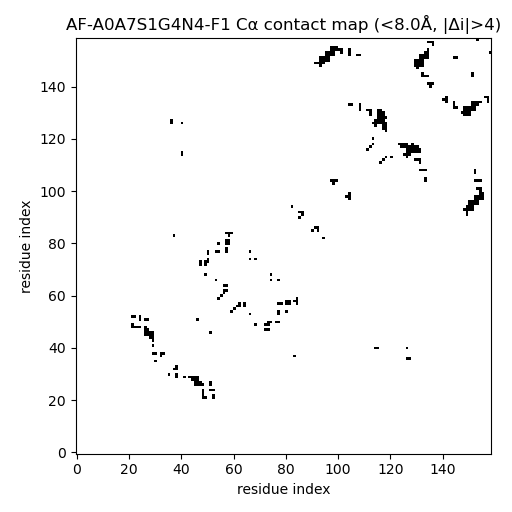 A 1 134 ? -0.982 8.244 14.386 1.00 96.50 134 GLU A O 1
ATOM 1009 N N . LEU A 1 135 ? 0.447 6.745 13.483 1.00 96.38 135 LEU A N 1
ATOM 1010 C CA . LEU A 1 135 ? 1.275 6.625 14.682 1.00 96.38 135 LEU A CA 1
ATOM 1011 C C . LEU A 1 135 ? 2.101 7.894 14.906 1.00 96.38 135 LEU A C 1
ATOM 1013 O O . LEU A 1 135 ? 2.569 8.535 13.962 1.00 96.38 135 LEU A O 1
ATOM 1017 N N . THR A 1 136 ? 2.286 8.257 16.171 1.00 91.94 136 THR A N 1
ATOM 1018 C CA . THR A 1 136 ? 3.016 9.464 16.572 1.00 91.94 136 THR A CA 1
ATOM 1019 C C . THR A 1 136 ? 4.471 9.165 16.921 1.00 91.94 136 THR A C 1
ATOM 1021 O O . THR A 1 136 ? 5.312 10.056 16.809 1.00 91.94 136 THR A O 1
ATOM 1024 N N . GLY A 1 137 ? 4.790 7.916 17.282 1.00 91.50 137 GLY A N 1
ATOM 1025 C CA . GLY A 1 137 ? 6.085 7.502 17.824 1.00 91.50 137 GLY A CA 1
ATOM 1026 C C . GLY A 1 137 ? 6.137 7.499 19.356 1.00 91.50 137 GLY A C 1
ATOM 1027 O O . GLY A 1 137 ? 7.193 7.234 19.928 1.00 91.50 137 GLY A O 1
ATOM 1028 N N . GLU A 1 138 ? 5.024 7.791 20.037 1.00 93.88 138 GLU A N 1
ATOM 1029 C CA . GLU A 1 138 ? 4.909 7.688 21.492 1.00 93.88 138 GLU A CA 1
ATOM 1030 C C . GLU A 1 138 ? 4.197 6.379 21.870 1.00 93.88 138 GLU A C 1
ATOM 1032 O O . GLU A 1 138 ? 2.984 6.248 21.704 1.00 93.88 138 GLU A O 1
ATOM 1037 N N . SER A 1 139 ? 4.929 5.418 22.446 1.00 91.25 139 SER A N 1
ATOM 1038 C CA . SER A 1 139 ? 4.455 4.036 22.640 1.00 91.25 139 SER A CA 1
ATOM 1039 C C . SER A 1 139 ? 3.089 3.920 23.329 1.00 91.25 139 SER A C 1
ATOM 1041 O O . SER A 1 139 ? 2.239 3.140 22.903 1.00 91.25 139 SER A O 1
ATOM 1043 N N . ALA A 1 140 ? 2.843 4.688 24.396 1.00 91.94 140 ALA A N 1
ATOM 1044 C CA . ALA A 1 140 ? 1.585 4.611 25.141 1.00 91.94 140 ALA A CA 1
ATOM 1045 C C . ALA A 1 140 ? 0.388 5.156 24.340 1.00 91.94 140 ALA A C 1
ATOM 1047 O O . ALA A 1 140 ? -0.716 4.608 24.428 1.00 91.94 140 ALA A O 1
ATOM 1048 N N . ALA A 1 141 ? 0.597 6.219 23.560 1.00 92.81 141 ALA A N 1
ATOM 1049 C CA . ALA A 1 141 ? -0.416 6.772 22.669 1.00 92.81 141 ALA A CA 1
ATOM 1050 C C . ALA A 1 141 ? -0.660 5.833 21.478 1.00 92.81 14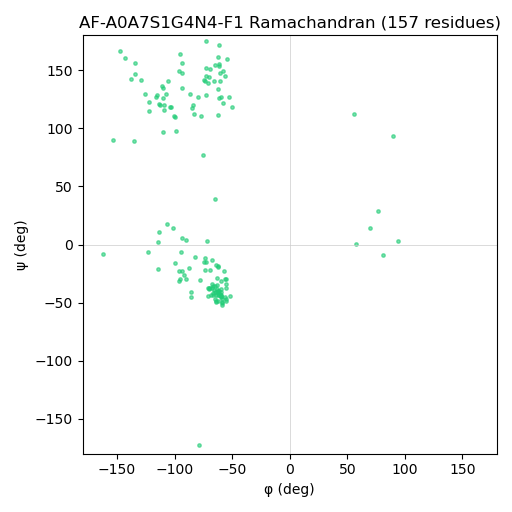1 ALA A C 1
ATOM 1052 O O . ALA A 1 141 ? -1.813 5.517 21.172 1.00 92.81 141 ALA A O 1
ATOM 1053 N N . ASP A 1 142 ? 0.411 5.307 20.884 1.00 94.81 142 ASP A N 1
ATOM 1054 C CA . ASP A 1 142 ? 0.360 4.417 19.725 1.00 94.81 142 ASP A CA 1
ATOM 1055 C C . ASP A 1 142 ? -0.359 3.100 20.035 1.00 94.81 142 ASP A C 1
ATOM 1057 O O . ASP A 1 142 ? -1.183 2.657 19.237 1.00 94.81 142 ASP A O 1
ATOM 1061 N N . LEU A 1 143 ? -0.184 2.521 21.229 1.00 94.81 143 LEU A N 1
ATOM 1062 C CA . LEU A 1 143 ? -0.957 1.345 21.657 1.00 94.81 143 LEU A CA 1
ATOM 1063 C C . LEU A 1 143 ? -2.472 1.616 21.693 1.00 94.81 143 LEU A C 1
ATOM 1065 O O . LEU A 1 143 ? -3.272 0.762 21.298 1.00 94.81 143 LEU A O 1
ATOM 1069 N N . ARG A 1 144 ? -2.888 2.813 22.127 1.00 94.31 144 ARG A N 1
ATOM 1070 C CA . ARG A 1 144 ? -4.309 3.210 22.144 1.00 94.31 144 ARG A CA 1
ATOM 1071 C C . ARG A 1 144 ? -4.845 3.431 20.730 1.00 94.31 144 ARG A C 1
ATOM 1073 O O . ARG A 1 144 ? -5.992 3.071 20.450 1.00 94.31 144 ARG A O 1
ATOM 1080 N N . LEU A 1 145 ? -4.035 4.011 19.842 1.00 94.00 145 LEU A N 1
ATOM 1081 C CA . LEU A 1 145 ? -4.375 4.188 18.429 1.00 94.00 145 LEU A CA 1
ATOM 1082 C C . LEU A 1 145 ? -4.514 2.832 17.733 1.00 94.00 145 LEU A C 1
ATOM 1084 O O . LEU A 1 145 ? -5.539 2.579 17.095 1.00 94.00 145 LEU A O 1
ATOM 1088 N N . LEU A 1 146 ? -3.555 1.928 17.946 1.00 94.44 146 LEU A N 1
ATOM 1089 C CA . LEU A 1 146 ? -3.543 0.570 17.409 1.00 94.44 146 LEU A CA 1
ATOM 1090 C C . LEU A 1 146 ? -4.806 -0.201 17.799 1.00 94.44 146 LEU A C 1
ATOM 1092 O O . LEU A 1 146 ? -5.431 -0.829 16.946 1.00 94.44 146 LEU A O 1
ATOM 1096 N N . GLN A 1 147 ? -5.229 -0.131 19.065 1.00 93.25 147 GLN A N 1
ATOM 1097 C CA . GLN A 1 147 ? -6.443 -0.807 19.534 1.00 93.25 147 GLN A CA 1
ATOM 1098 C C . GLN A 1 147 ? -7.696 -0.337 18.784 1.00 93.25 147 GLN A C 1
ATOM 1100 O O .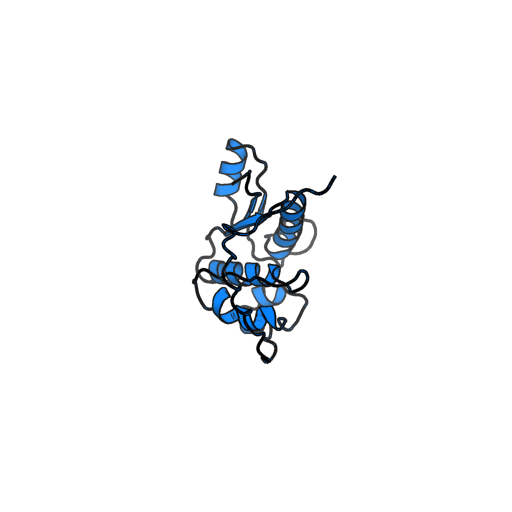 GLN A 1 147 ? -8.535 -1.156 18.405 1.00 93.25 147 GLN A O 1
ATOM 1105 N N . ARG A 1 148 ? -7.813 0.967 18.511 1.00 91.69 148 ARG A N 1
ATOM 1106 C CA . ARG A 1 148 ? -9.027 1.573 17.942 1.00 91.69 148 ARG A CA 1
ATOM 1107 C C . ARG A 1 148 ? -9.046 1.603 16.412 1.00 91.69 148 ARG A C 1
ATOM 1109 O O . ARG A 1 148 ? -10.137 1.578 15.841 1.00 91.69 148 ARG A O 1
ATOM 1116 N N . GLY A 1 149 ? -7.891 1.692 15.758 1.00 94.25 149 GLY A N 1
ATOM 1117 C CA . GLY A 1 149 ? -7.769 1.821 14.305 1.00 94.25 149 GLY A CA 1
ATOM 1118 C C . GLY A 1 149 ? -8.095 0.531 13.548 1.00 94.25 149 GLY A C 1
ATOM 1119 O O . GLY A 1 149 ? -7.788 -0.565 14.017 1.00 94.25 149 GLY A O 1
ATOM 1120 N N . HIS A 1 150 ? -8.702 0.672 12.370 1.00 96.69 150 HIS A N 1
ATOM 1121 C CA . HIS A 1 150 ? -8.790 -0.399 11.367 1.00 96.69 150 HIS A CA 1
ATOM 1122 C C . HIS A 1 150 ? -7.679 -0.254 10.327 1.00 96.69 150 HIS A C 1
ATOM 1124 O O . HIS A 1 150 ? -7.211 -1.248 9.792 1.00 96.69 150 HIS A O 1
ATOM 1130 N N . ILE A 1 151 ? -7.253 0.978 10.039 1.00 97.50 151 ILE A N 1
ATOM 1131 C CA . ILE A 1 151 ? -6.141 1.275 9.136 1.00 97.50 151 ILE A CA 1
ATOM 1132 C C . ILE A 1 151 ? -5.117 2.068 9.939 1.00 97.50 151 ILE A C 1
ATOM 1134 O O . ILE A 1 151 ? -5.412 3.170 10.395 1.00 97.50 151 ILE A O 1
ATOM 1138 N N . VAL A 1 152 ? -3.945 1.485 10.149 1.00 97.88 152 VAL A N 1
ATOM 1139 C CA . VAL A 1 152 ? -2.846 2.055 10.926 1.00 97.88 152 VAL A CA 1
ATOM 1140 C C . VAL A 1 152 ? -1.746 2.444 9.957 1.00 97.88 152 VAL A C 1
ATOM 1142 O O . VAL A 1 152 ? -1.232 1.598 9.232 1.00 97.88 152 VAL A O 1
ATOM 1145 N N . ILE A 1 153 ? -1.397 3.722 9.929 1.00 98.06 153 ILE A N 1
ATOM 1146 C CA . ILE A 1 153 ? -0.353 4.263 9.067 1.00 98.06 153 ILE A CA 1
ATOM 1147 C C . ILE A 1 153 ? 0.853 4.610 9.933 1.00 98.06 153 ILE A C 1
ATOM 1149 O O . ILE A 1 153 ? 0.713 5.289 10.950 1.00 98.06 153 ILE A O 1
ATOM 1153 N N . ALA A 1 154 ? 2.031 4.136 9.541 1.00 97.50 154 ALA A N 1
ATOM 1154 C CA . ALA A 1 154 ? 3.259 4.317 10.305 1.00 97.50 154 ALA A CA 1
ATOM 1155 C C . ALA A 1 154 ? 4.485 4.437 9.392 1.00 97.50 154 ALA A C 1
ATOM 1157 O O . ALA A 1 154 ? 4.440 4.117 8.200 1.00 97.50 154 ALA A O 1
ATOM 1158 N N . THR A 1 155 ? 5.602 4.878 9.960 1.00 97.75 155 THR A N 1
ATOM 1159 C CA . THR A 1 155 ? 6.932 4.733 9.359 1.00 97.75 155 THR A CA 1
ATOM 1160 C C . THR A 1 155 ? 7.650 3.488 9.892 1.00 97.75 155 THR A C 1
ATOM 1162 O O . THR A 1 155 ? 7.271 2.975 10.946 1.00 97.75 155 THR A O 1
ATOM 1165 N N . PRO A 1 156 ? 8.727 3.009 9.230 1.00 96.88 156 PRO A N 1
ATOM 1166 C CA . PRO A 1 156 ? 9.507 1.871 9.723 1.00 96.88 156 PRO A CA 1
ATOM 1167 C C . PRO A 1 156 ? 10.080 2.046 11.133 1.00 96.88 156 PRO A C 1
ATOM 1169 O O . PRO A 1 156 ? 10.424 1.062 11.764 1.00 96.88 156 PRO A O 1
ATOM 1172 N N . THR A 1 157 ? 10.241 3.283 11.608 1.00 94.19 157 THR A N 1
ATOM 1173 C CA . THR A 1 157 ? 10.761 3.570 12.953 1.00 94.19 157 THR A CA 1
ATOM 1174 C C . THR A 1 157 ? 9.673 3.604 14.023 1.00 94.19 157 THR A C 1
ATOM 1176 O O . THR A 1 157 ? 9.997 3.554 15.203 1.00 94.19 157 THR A O 1
ATOM 1179 N N . GLN A 1 158 ? 8.410 3.785 13.630 1.00 93.44 158 GLN A N 1
ATOM 1180 C CA . GLN A 1 158 ? 7.269 3.868 14.549 1.00 93.44 158 GLN A CA 1
ATOM 1181 C C . GLN A 1 158 ? 6.615 2.504 14.799 1.00 93.44 158 GLN A C 1
ATOM 1183 O O . GLN A 1 158 ? 5.968 2.331 15.828 1.00 93.44 158 GLN A O 1
ATOM 1188 N N . TRP A 1 159 ? 6.738 1.581 13.842 1.00 92.94 159 TRP A N 1
ATOM 1189 C CA . TRP A 1 159 ? 6.212 0.219 13.920 1.00 92.94 159 TRP A CA 1
ATOM 1190 C C . TRP A 1 159 ? 7.215 -0.733 14.571 1.00 92.94 159 TRP A C 1
ATOM 1192 O O . TRP A 1 159 ? 6.784 -1.540 15.424 1.00 92.94 159 TRP A O 1
#

pLDDT: mean 92.35, std 11.74, range [34.75, 98.31]

Radius of gyration: 20.35 Å; Cα contacts (8 Å, |Δi|>4): 196; chains: 1; bounding box: 71×33×48 Å

Sequence (159 aa):
TVLPVSFRHLLLPAKNPPPTELLDMRALPTTALKDKRYARLYPFRTFNAVQTQCFGALYESDANTLVAAPAGSGKTVCAELAMLRLFAESPDAKVVYIAPLPALARERFNDWDARFGGGGGAGGGGGLGKRVVELTGESAADLRLLQRGHIVIATPTQW

InterPro domains:
  IPR011545 DEAD/DEAH-box helicase domain [PF00270] (49-158)
  IPR014001 Helicase superfamily 1/2, ATP-binding domain [PS51192] (56-159)
  IPR027417 P-loop containing nucleoside triphosphate hydrolase [G3DSA:3.40.50.300] (11-159)
  IPR027417 P-loop containing nucleoside triphosphate hydrolase [SSF52540] (3-158)
  IPR052247 Meiotic Crossover Helicase [PTHR47835] (36-159)